Protein AF-A0A2P6W3U9-F1 (afdb_monomer)

Structure (mmCIF, N/CA/C/O backb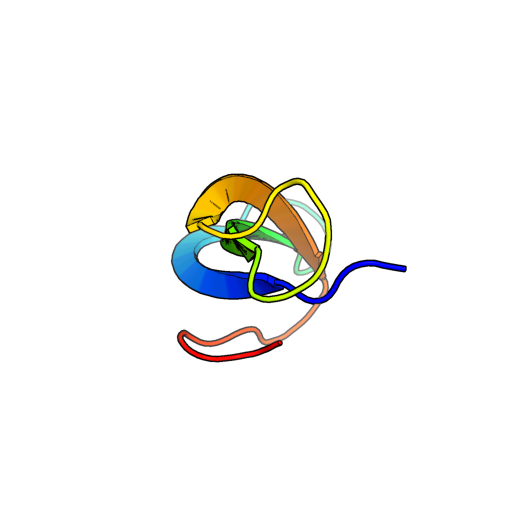one):
data_AF-A0A2P6W3U9-F1
#
_entry.id   AF-A0A2P6W3U9-F1
#
loop_
_atom_site.group_PDB
_atom_site.id
_atom_site.type_symbol
_atom_site.label_atom_id
_atom_site.label_alt_id
_atom_site.label_comp_id
_atom_site.label_asym_id
_atom_site.label_entity_id
_atom_site.label_seq_id
_atom_site.pdbx_PDB_ins_code
_atom_site.Cartn_x
_atom_site.Cartn_y
_atom_site.Cartn_z
_atom_site.occupancy
_atom_site.B_iso_or_equiv
_atom_site.auth_seq_id
_atom_site.auth_comp_id
_atom_site.auth_asym_id
_atom_site.auth_atom_id
_atom_site.pdbx_PDB_model_num
ATOM 1 N N . MET A 1 1 ? -2.176 -5.028 14.256 1.00 65.12 1 MET A N 1
ATOM 2 C CA . MET A 1 1 ? -2.397 -5.157 12.802 1.00 65.12 1 MET A CA 1
ATOM 3 C C . MET A 1 1 ? -3.402 -4.080 12.459 1.00 65.12 1 MET A C 1
ATOM 5 O O . MET A 1 1 ? -4.357 -3.958 13.209 1.00 65.12 1 MET A O 1
ATOM 9 N N . VAL A 1 2 ? -3.108 -3.229 11.482 1.00 87.06 2 VAL A N 1
ATOM 10 C CA . VAL A 1 2 ? -3.982 -2.119 11.093 1.00 87.06 2 VAL A CA 1
ATOM 11 C C . VAL A 1 2 ? -4.095 -2.178 9.578 1.00 87.06 2 VAL A C 1
ATOM 13 O O . VAL A 1 2 ? -3.070 -2.084 8.899 1.00 87.06 2 VAL A O 1
ATOM 16 N N . ALA A 1 3 ? -5.302 -2.392 9.074 1.00 92.00 3 ALA A N 1
ATOM 17 C CA . ALA A 1 3 ? -5.607 -2.451 7.659 1.00 92.00 3 ALA A CA 1
ATOM 18 C C . ALA A 1 3 ? -5.453 -1.071 7.022 1.00 92.00 3 ALA A C 1
ATOM 20 O O . ALA A 1 3 ? -5.832 -0.032 7.581 1.00 92.00 3 ALA A O 1
ATOM 21 N N . ALA A 1 4 ? -4.881 -1.064 5.824 1.00 94.88 4 ALA A N 1
ATOM 22 C CA . ALA A 1 4 ? -4.691 0.144 5.054 1.00 94.88 4 ALA A CA 1
ATOM 23 C C . ALA A 1 4 ? -4.924 -0.154 3.582 1.00 94.88 4 ALA A C 1
ATOM 25 O O . ALA A 1 4 ? -4.330 -1.062 3.022 1.00 94.88 4 ALA A O 1
ATOM 26 N N . LYS A 1 5 ? -5.747 0.666 2.945 1.00 95.06 5 LYS A N 1
ATOM 27 C CA . LYS A 1 5 ? -6.107 0.510 1.547 1.00 95.06 5 LYS A CA 1
ATOM 28 C C . LYS A 1 5 ? -5.093 1.201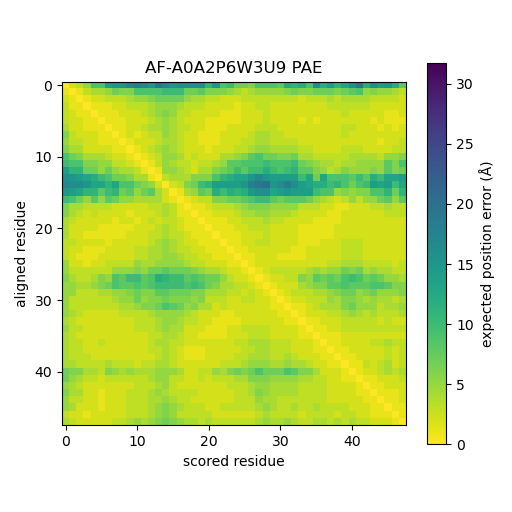 0.643 1.00 95.06 5 LYS A C 1
ATOM 30 O O . LYS A 1 5 ? -4.724 2.349 0.903 1.00 95.06 5 LYS A O 1
ATOM 35 N N . VAL A 1 6 ? -4.639 0.535 -0.411 1.00 95.94 6 VAL A N 1
ATOM 36 C CA . VAL A 1 6 ? -3.734 1.099 -1.417 1.00 95.94 6 VAL A CA 1
ATOM 37 C C . VAL A 1 6 ? -4.468 2.187 -2.192 1.00 95.94 6 VAL A C 1
ATOM 39 O O . VAL A 1 6 ? -5.489 1.943 -2.825 1.00 95.94 6 VAL A O 1
ATOM 42 N N . VAL A 1 7 ? -3.935 3.403 -2.125 1.00 95.88 7 VAL A N 1
ATOM 43 C CA . VAL A 1 7 ? -4.454 4.582 -2.828 1.00 95.88 7 VAL A CA 1
ATOM 44 C C . VAL A 1 7 ? -3.759 4.758 -4.171 1.00 95.88 7 VAL A C 1
ATOM 46 O O . VAL A 1 7 ? -4.395 5.173 -5.125 1.00 95.88 7 VAL A O 1
ATOM 49 N N . GLU A 1 8 ? -2.454 4.490 -4.230 1.00 95.12 8 GLU A N 1
ATOM 50 C CA . GLU A 1 8 ? -1.633 4.738 -5.416 1.00 95.12 8 GLU A CA 1
ATOM 51 C C . GLU A 1 8 ? -0.414 3.806 -5.403 1.00 95.12 8 GLU A C 1
ATOM 53 O O . GLU A 1 8 ? 0.258 3.648 -4.374 1.00 95.12 8 GLU A O 1
ATOM 58 N N . VAL A 1 9 ? -0.087 3.219 -6.554 1.00 93.44 9 VAL A N 1
ATOM 59 C CA . VAL A 1 9 ? 1.166 2.479 -6.753 1.00 93.44 9 VAL A CA 1
ATOM 60 C C . VAL A 1 9 ? 2.203 3.435 -7.340 1.00 93.44 9 VAL A C 1
ATOM 62 O O . VAL A 1 9 ? 2.156 3.769 -8.517 1.00 93.44 9 VAL A O 1
ATOM 65 N N . ILE A 1 10 ? 3.160 3.866 -6.515 1.00 93.25 10 ILE A N 1
ATOM 66 C CA . ILE A 1 10 ? 4.168 4.876 -6.883 1.00 93.25 10 ILE A CA 1
ATOM 67 C C . ILE A 1 10 ? 5.160 4.313 -7.913 1.00 93.25 10 ILE A C 1
ATOM 69 O O . ILE A 1 10 ? 5.640 5.041 -8.778 1.00 93.25 10 ILE A O 1
ATOM 73 N N . GLY A 1 11 ? 5.497 3.025 -7.810 1.00 88.44 11 GLY A N 1
ATOM 74 C CA . GLY A 1 11 ? 6.368 2.341 -8.768 1.00 88.44 11 GLY A CA 1
ATOM 75 C C . GLY A 1 11 ? 7.209 1.228 -8.149 1.00 88.44 11 GLY A C 1
ATOM 76 O O . GLY A 1 11 ? 7.152 0.971 -6.945 1.00 88.44 11 GLY A O 1
ATOM 77 N N . ASP A 1 12 ? 8.004 0.552 -8.973 1.00 88.81 12 ASP A N 1
ATOM 78 C CA . ASP A 1 12 ? 8.894 -0.524 -8.536 1.00 88.81 12 ASP A CA 1
ATOM 79 C C . ASP A 1 12 ? 10.171 0.031 -7.889 1.00 88.81 12 ASP A C 1
ATOM 81 O O . ASP A 1 12 ? 10.823 0.930 -8.418 1.00 88.81 12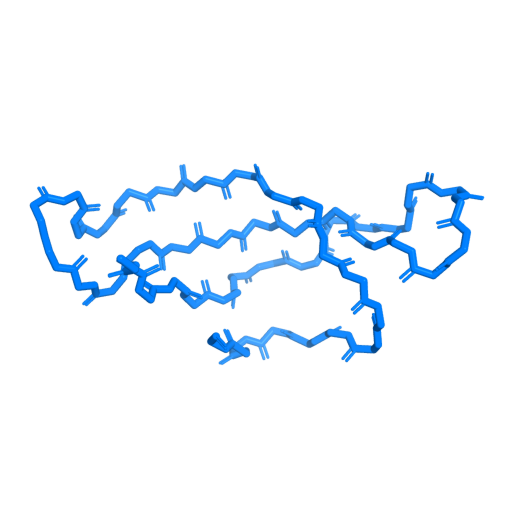 ASP A O 1
ATOM 85 N N . GLN A 1 13 ? 10.577 -0.534 -6.749 1.00 83.50 13 GLN A N 1
ATOM 86 C CA . GLN A 1 13 ? 11.782 -0.102 -6.031 1.00 83.50 13 GLN A CA 1
ATOM 87 C C . GLN A 1 13 ? 13.024 -0.949 -6.376 1.00 83.50 13 GLN A C 1
ATOM 89 O O . GLN A 1 13 ? 13.891 -1.186 -5.537 1.00 83.50 13 GLN A O 1
ATOM 94 N N . GLY A 1 14 ? 13.117 -1.428 -7.619 1.00 69.81 14 GLY A N 1
ATOM 95 C CA . GLY A 1 14 ? 14.310 -2.070 -8.192 1.00 69.81 14 GLY A CA 1
ATOM 96 C C . GLY A 1 14 ? 14.652 -3.484 -7.693 1.00 69.81 14 GLY A C 1
ATOM 97 O O . GLY A 1 14 ? 15.363 -4.205 -8.386 1.00 69.81 14 GLY A O 1
ATOM 98 N N . HIS A 1 15 ? 14.142 -3.937 -6.539 1.00 75.94 15 HIS A N 1
ATOM 99 C CA . HIS A 1 15 ? 14.483 -5.248 -5.968 1.00 75.94 15 HIS A CA 1
ATOM 100 C C . HIS A 1 15 ? 13.288 -6.214 -5.887 1.00 75.94 15 HIS A C 1
ATOM 102 O O . HIS A 1 15 ? 12.262 -5.884 -5.302 1.00 75.94 15 HIS A O 1
ATOM 108 N N . ARG A 1 16 ? 13.451 -7.441 -6.417 1.00 80.31 16 ARG A N 1
ATOM 109 C CA . ARG A 1 16 ? 12.595 -8.640 -6.204 1.00 80.31 16 ARG A CA 1
ATOM 110 C C . ARG A 1 16 ? 11.069 -8.402 -6.185 1.00 80.31 16 ARG A C 1
ATOM 112 O O . ARG A 1 16 ? 10.373 -8.969 -5.336 1.00 80.31 16 ARG A O 1
ATOM 119 N N . GLY A 1 17 ? 10.546 -7.599 -7.114 1.00 85.75 17 GLY A N 1
ATOM 120 C CA . GLY A 1 17 ? 9.102 -7.348 -7.230 1.00 85.75 17 GLY A CA 1
ATOM 121 C C . GLY A 1 17 ? 8.513 -6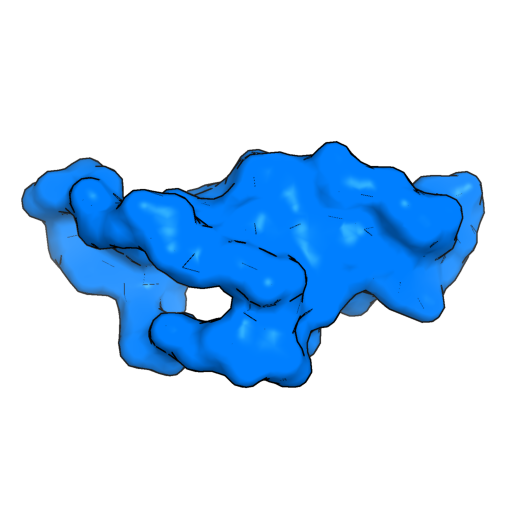.592 -6.037 1.00 85.75 17 GLY A C 1
ATOM 122 O O . GLY A 1 17 ? 7.374 -6.843 -5.646 1.00 85.75 17 GLY A O 1
ATOM 123 N N . VAL A 1 18 ? 9.313 -5.730 -5.407 1.00 92.38 18 VAL A N 1
ATOM 124 C CA . VAL A 1 18 ? 8.855 -4.798 -4.379 1.00 92.38 18 VAL A CA 1
ATOM 125 C C . VAL A 1 18 ? 8.400 -3.511 -5.050 1.00 92.38 18 VAL A C 1
ATOM 127 O O . VAL A 1 18 ? 9.168 -2.862 -5.764 1.00 92.38 18 VAL A O 1
ATOM 130 N N . ARG A 1 19 ? 7.162 -3.124 -4.763 1.00 92.50 19 ARG A N 1
ATOM 131 C CA . ARG A 1 19 ? 6.558 -1.871 -5.195 1.00 92.50 19 ARG A CA 1
ATOM 132 C C . ARG A 1 19 ? 6.415 -0.933 -4.017 1.00 92.50 19 ARG A C 1
ATOM 134 O O . ARG A 1 19 ? 6.041 -1.334 -2.914 1.00 92.50 19 ARG A O 1
ATOM 141 N N . LYS A 1 20 ? 6.711 0.332 -4.267 1.00 94.19 20 LYS A N 1
ATOM 142 C CA . LYS A 1 20 ? 6.428 1.425 -3.356 1.00 94.19 20 LYS A CA 1
ATOM 143 C C . LYS A 1 20 ? 4.980 1.846 -3.580 1.00 94.19 20 LYS A C 1
ATOM 145 O O . LYS A 1 20 ? 4.584 2.150 -4.702 1.00 94.19 20 LYS A O 1
ATOM 150 N N . ILE A 1 21 ? 4.197 1.841 -2.514 1.00 95.38 21 ILE A N 1
ATOM 151 C CA . ILE A 1 21 ? 2.765 2.123 -2.521 1.00 95.38 21 ILE A CA 1
ATOM 152 C C . ILE A 1 21 ? 2.445 3.228 -1.522 1.00 95.38 21 ILE A C 1
ATOM 154 O O . ILE A 1 21 ? 3.100 3.371 -0.486 1.00 95.38 21 ILE A O 1
ATOM 158 N N . ARG A 1 22 ? 1.415 4.003 -1.830 1.00 95.94 22 ARG A N 1
ATOM 159 C CA . ARG A 1 22 ? 0.756 4.905 -0.897 1.00 95.94 22 ARG A CA 1
ATOM 160 C C . ARG A 1 22 ? -0.497 4.201 -0.401 1.00 95.94 22 ARG A C 1
ATOM 162 O O . ARG A 1 22 ? -1.343 3.831 -1.209 1.00 95.94 22 ARG A O 1
ATOM 169 N N . CYS A 1 23 ? -0.631 4.021 0.904 1.00 95.81 23 CYS A N 1
ATOM 170 C CA . CYS A 1 23 ? -1.817 3.431 1.510 1.00 95.81 23 CYS A CA 1
ATOM 171 C C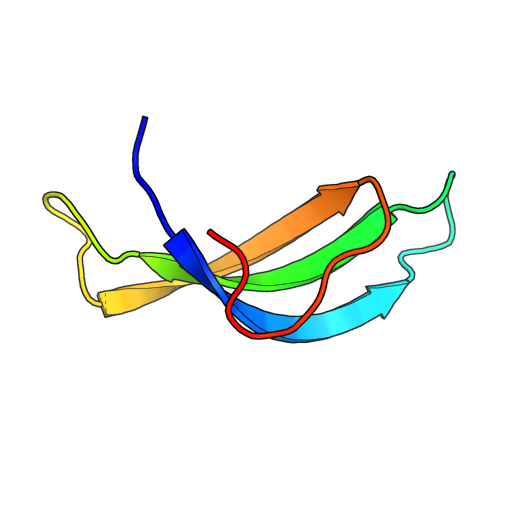 . CYS A 1 23 ? -2.457 4.389 2.515 1.00 95.81 23 CYS A C 1
ATOM 173 O O . CYS A 1 23 ? -1.785 5.233 3.112 1.00 95.81 23 CYS A O 1
ATOM 175 N N . ARG A 1 24 ? -3.772 4.278 2.679 1.00 95.25 24 ARG A N 1
ATOM 176 C CA . ARG A 1 24 ? -4.565 5.014 3.661 1.00 95.25 24 ARG A CA 1
ATOM 177 C C . ARG A 1 24 ? -5.067 4.039 4.708 1.00 95.25 24 ARG A C 1
ATOM 179 O O . ARG A 1 24 ? -5.694 3.048 4.355 1.00 95.25 24 ARG A O 1
ATOM 186 N N . ILE A 1 25 ? -4.820 4.332 5.975 1.00 94.94 25 ILE A N 1
ATOM 187 C CA . ILE A 1 25 ? -5.343 3.526 7.079 1.00 94.94 25 ILE A CA 1
ATOM 188 C C . ILE A 1 25 ? -6.874 3.621 7.102 1.00 94.94 25 ILE A C 1
ATOM 190 O O . ILE A 1 25 ? -7.415 4.726 7.038 1.00 94.94 25 ILE A O 1
ATOM 194 N N . ILE A 1 26 ? -7.546 2.470 7.185 1.00 94.25 26 ILE A N 1
ATOM 195 C CA . ILE A 1 26 ? -9.017 2.363 7.198 1.00 94.25 26 ILE A CA 1
ATOM 196 C C . ILE A 1 26 ? -9.583 1.911 8.548 1.00 94.25 26 ILE A C 1
ATOM 198 O O . ILE A 1 26 ? -10.795 1.873 8.709 1.00 94.25 26 ILE A O 1
ATOM 202 N N . GLU A 1 27 ? -8.731 1.549 9.509 1.00 92.50 27 GLU A N 1
ATOM 203 C CA . GLU A 1 27 ? -9.174 1.128 10.838 1.00 92.50 27 GLU A CA 1
ATOM 204 C C . GLU A 1 27 ? -8.225 1.607 11.946 1.00 92.50 27 GLU A C 1
ATOM 206 O O . GLU A 1 27 ? -7.030 1.816 11.732 1.00 92.50 27 GLU A O 1
ATOM 211 N N . GLY A 1 28 ? -8.755 1.743 13.161 1.00 88.81 28 GLY A N 1
ATOM 212 C CA . GLY A 1 28 ? -7.980 2.083 14.354 1.00 88.81 28 GLY A CA 1
ATOM 213 C C . GLY A 1 28 ? -7.754 3.584 14.565 1.00 88.81 28 GLY A C 1
ATOM 214 O O . GLY A 1 28 ? -8.369 4.432 13.933 1.00 88.81 28 GLY A O 1
ATOM 215 N N . SER A 1 29 ? -6.861 3.920 15.499 1.00 88.69 29 SER A N 1
ATOM 216 C CA . SER A 1 29 ? -6.652 5.300 15.973 1.00 88.69 29 SER A CA 1
ATOM 217 C C . SER A 1 29 ? -6.053 6.253 14.935 1.00 88.69 29 SER A C 1
ATOM 219 O O . SER A 1 29 ? -6.125 7.463 15.103 1.00 88.69 29 SER A O 1
ATOM 221 N N . GLU A 1 30 ? -5.440 5.710 13.883 1.00 90.12 30 GLU A N 1
ATOM 222 C CA . GLU A 1 30 ? -4.775 6.469 12.819 1.00 90.12 30 GLU A CA 1
ATOM 223 C C . GLU A 1 30 ? -5.592 6.449 11.512 1.00 90.12 30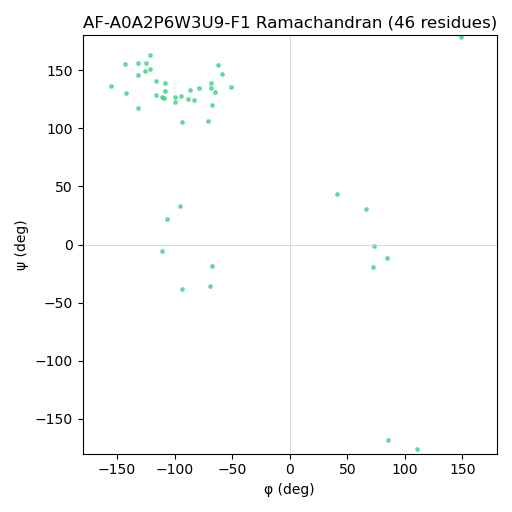 GLU A C 1
ATOM 225 O O . GLU A 1 30 ? -5.030 6.632 10.428 1.00 90.12 30 GLU A O 1
ATOM 230 N N . GLU A 1 31 ? -6.902 6.189 11.593 1.00 91.31 31 GLU A N 1
ATOM 231 C CA . GLU A 1 31 ? -7.814 6.191 10.445 1.00 91.31 31 GLU A CA 1
ATOM 232 C C . GLU A 1 31 ? -7.685 7.481 9.615 1.00 91.31 31 GLU A C 1
ATOM 234 O O . GLU A 1 31 ? -7.580 8.592 10.135 1.00 91.31 31 GLU A O 1
ATOM 239 N N . GLY A 1 32 ? -7.637 7.329 8.289 1.00 91.19 32 GLY A N 1
ATOM 240 C CA . GLY A 1 32 ? -7.490 8.438 7.345 1.00 91.19 32 GLY A CA 1
ATOM 241 C C . GLY A 1 32 ? -6.046 8.883 7.097 1.00 91.19 32 GLY A C 1
ATOM 242 O O . GLY A 1 32 ? -5.788 9.595 6.120 1.00 91.19 32 GLY A O 1
ATOM 243 N N . LYS A 1 33 ? -5.074 8.425 7.896 1.00 94.88 33 LYS A N 1
ATOM 244 C CA . LYS A 1 33 ? -3.659 8.747 7.682 1.00 94.88 33 LYS A CA 1
ATOM 245 C C . LYS A 1 33 ? -3.126 8.092 6.414 1.00 94.88 33 LYS A C 1
ATOM 247 O O . LYS A 1 33 ? -3.327 6.901 6.172 1.00 94.88 33 LYS A O 1
ATOM 252 N N . ILE A 1 34 ? -2.395 8.874 5.622 1.00 94.50 34 ILE A N 1
ATOM 253 C CA . ILE A 1 34 ? -1.704 8.398 4.424 1.00 94.50 34 ILE A CA 1
ATOM 254 C C . ILE A 1 34 ? -0.260 8.054 4.775 1.00 94.50 34 ILE A C 1
ATOM 256 O O . ILE A 1 34 ? 0.480 8.870 5.323 1.00 94.50 34 ILE A O 1
ATOM 260 N N . LEU A 1 35 ? 0.142 6.841 4.418 1.00 93.94 35 LEU A N 1
ATOM 261 C CA . LEU A 1 35 ? 1.477 6.307 4.624 1.00 93.94 35 LEU A CA 1
ATOM 262 C C . LEU A 1 35 ? 2.061 5.827 3.300 1.00 93.94 35 LEU A C 1
ATOM 264 O O . LEU A 1 35 ? 1.346 5.485 2.362 1.00 93.94 35 LEU A O 1
ATOM 268 N N . VAL A 1 36 ? 3.387 5.779 3.243 1.00 94.50 36 VAL A N 1
ATOM 269 C CA . VAL A 1 36 ? 4.116 5.177 2.129 1.00 94.50 36 VAL A CA 1
ATOM 270 C C . VAL A 1 36 ? 4.754 3.891 2.626 1.00 94.50 36 VAL A C 1
ATOM 272 O O . VAL A 1 36 ? 5.471 3.893 3.630 1.00 94.50 36 VAL A O 1
ATOM 275 N N . ARG A 1 37 ? 4.482 2.784 1.939 1.00 92.75 37 ARG A N 1
ATOM 276 C CA . ARG A 1 37 ? 4.986 1.458 2.292 1.00 92.75 37 ARG A CA 1
ATOM 277 C C . ARG A 1 37 ? 5.568 0.756 1.084 1.00 92.75 37 ARG A C 1
ATOM 279 O O . ARG A 1 37 ? 5.230 1.043 -0.055 1.00 92.75 37 ARG A O 1
ATOM 286 N N . ASN A 1 38 ? 6.464 -0.174 1.371 1.00 93.19 38 ASN A N 1
ATOM 287 C CA . ASN A 1 38 ? 6.972 -1.103 0.385 1.00 93.19 38 ASN A CA 1
ATOM 288 C C . ASN A 1 38 ? 6.218 -2.403 0.565 1.00 93.19 38 ASN A C 1
ATOM 290 O O . ASN A 1 38 ? 6.174 -2.940 1.673 1.00 93.19 38 ASN A O 1
ATOM 294 N N . ALA A 1 39 ? 5.639 -2.895 -0.513 1.00 92.44 39 ALA A N 1
ATOM 295 C CA . ALA A 1 39 ? 4.886 -4.125 -0.503 1.00 92.44 39 ALA A CA 1
ATOM 296 C C . ALA A 1 39 ? 5.344 -5.000 -1.671 1.00 92.44 39 ALA A C 1
ATOM 298 O O . ALA A 1 39 ? 5.816 -4.513 -2.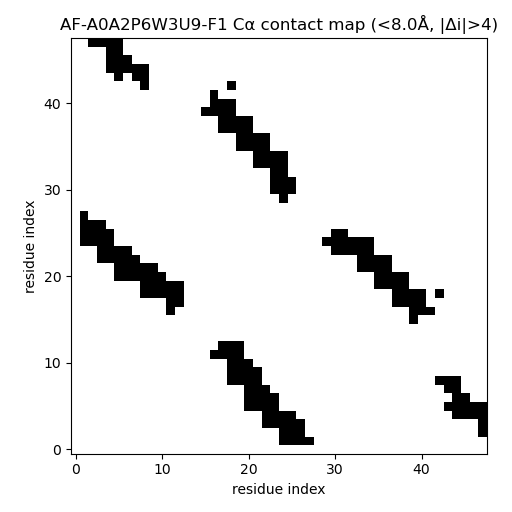700 1.00 92.44 39 ALA A O 1
ATOM 299 N N . ARG A 1 40 ? 5.334 -6.313 -1.456 1.00 91.94 40 ARG A N 1
ATOM 300 C CA . ARG A 1 40 ? 5.963 -7.278 -2.358 1.00 91.94 40 ARG A CA 1
ATOM 301 C C . ARG A 1 40 ? 4.895 -8.054 -3.111 1.00 91.94 40 ARG A C 1
ATOM 303 O O . ARG A 1 40 ? 4.003 -8.608 -2.480 1.00 91.94 40 ARG A O 1
ATOM 310 N N . GLY A 1 41 ? 5.052 -8.159 -4.429 1.00 88.56 41 GLY A N 1
ATOM 311 C CA . GLY A 1 41 ? 4.144 -8.897 -5.304 1.00 88.56 41 GLY A CA 1
ATOM 312 C C . GLY A 1 41 ? 3.313 -7.998 -6.227 1.00 88.56 41 GLY A C 1
ATOM 313 O O . GLY A 1 41 ? 3.530 -6.784 -6.284 1.00 88.56 41 GLY A O 1
ATOM 314 N N . PRO A 1 42 ? 2.388 -8.595 -6.998 1.00 88.75 42 PRO A N 1
ATOM 315 C CA . PRO A 1 42 ? 1.475 -7.848 -7.849 1.00 88.75 42 PRO A CA 1
ATOM 316 C C . PRO A 1 42 ? 0.452 -7.125 -6.971 1.00 88.75 42 PRO A C 1
ATOM 318 O O . PRO A 1 42 ? -0.443 -7.755 -6.424 1.00 88.75 42 PRO A O 1
ATOM 321 N N . ILE A 1 43 ? 0.607 -5.811 -6.842 1.00 92.44 43 ILE A N 1
ATOM 322 C CA . ILE A 1 43 ? -0.291 -4.954 -6.059 1.00 92.44 43 ILE A CA 1
ATOM 323 C C . ILE A 1 43 ? -0.972 -3.966 -6.986 1.00 92.44 43 ILE A C 1
ATOM 325 O O . ILE A 1 43 ? -0.341 -3.458 -7.927 1.00 92.44 43 ILE A O 1
ATOM 329 N N . ARG A 1 44 ? -2.252 -3.730 -6.717 1.00 92.38 44 ARG A N 1
ATOM 330 C CA . ARG A 1 44 ? -3.137 -2.828 -7.443 1.00 92.38 44 ARG A CA 1
ATOM 331 C C . ARG A 1 44 ? -3.692 -1.769 -6.498 1.00 92.38 44 ARG A C 1
ATOM 333 O O . ARG A 1 44 ? -3.614 -1.882 -5.27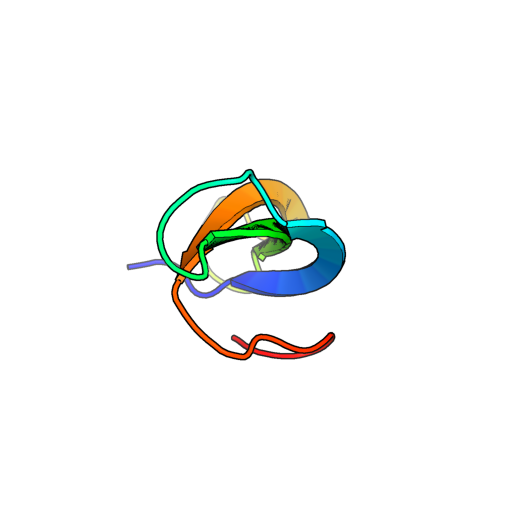7 1.00 92.38 44 ARG A O 1
ATOM 340 N N . GLU A 1 45 ? -4.216 -0.708 -7.092 1.00 92.56 45 GLU A N 1
ATOM 341 C CA . GLU A 1 45 ? -5.036 0.251 -6.359 1.00 92.56 45 GLU A CA 1
ATOM 342 C C . GLU A 1 45 ? -6.246 -0.481 -5.760 1.00 92.56 45 GLU A C 1
ATOM 344 O O . GLU A 1 45 ? -6.723 -1.463 -6.327 1.00 92.56 45 GLU A O 1
ATOM 349 N N . ASP A 1 46 ? -6.690 -0.025 -4.592 1.00 93.06 46 ASP A N 1
ATOM 350 C CA . ASP A 1 46 ? -7.759 -0.606 -3.778 1.00 93.06 46 ASP A CA 1
ATOM 351 C C . ASP A 1 46 ? -7.474 -1.923 -3.023 1.00 93.06 46 ASP A C 1
ATOM 353 O O . ASP A 1 46 ? -8.337 -2.344 -2.247 1.00 93.06 46 ASP A O 1
ATOM 357 N N . ASP A 1 47 ? -6.281 -2.518 -3.143 1.00 92.62 47 ASP A N 1
ATOM 358 C CA . ASP A 1 47 ? -5.854 -3.645 -2.288 1.00 92.62 47 ASP A CA 1
ATOM 359 C C . ASP A 1 47 ? -5.781 -3.234 -0.793 1.00 92.62 47 ASP A C 1
ATOM 361 O O . ASP A 1 47 ? -5.590 -2.053 -0.489 1.00 92.62 47 ASP A O 1
ATOM 365 N N . VAL A 1 48 ? -5.924 -4.180 0.152 1.00 91.62 48 VAL A N 1
ATOM 366 C CA . VAL A 1 48 ? -5.959 -3.949 1.623 1.00 91.62 48 VAL A CA 1
ATOM 367 C C . VAL A 1 48 ? -4.905 -4.773 2.360 1.00 91.62 48 VAL A C 1
ATOM 369 O O . VAL A 1 48 ? -4.735 -5.958 1.996 1.00 91.62 48 VAL A O 1
#

Solvent-accessible surface area (backbone atoms only — not comparable to full-atom values): 2864 Å² total; per-residue (Å²): 139,71,54,34,34,28,70,40,74,78,43,73,68,88,51,94,58,27,28,34,30,33,28,30,26,75,45,74,97,57,50,74,42,77,45,78,45,77,46,75,55,98,78,57,65,70,41,107

Foldseek 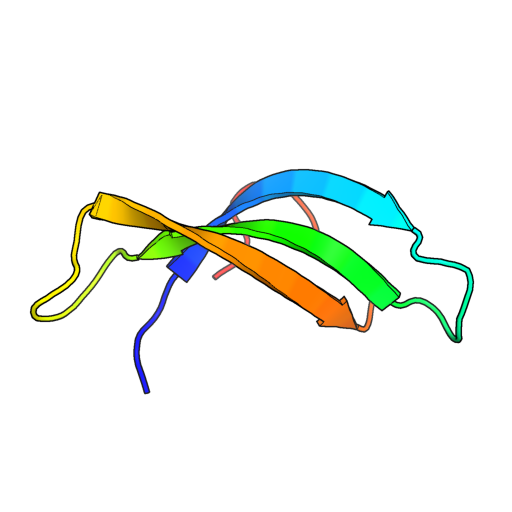3Di:
DWDWFFADFPADPPPQQKTWTWTATCDDPRHRDIDIDIDHDDDDGGDD

Secondary structure (DSSP, 8-state):
---EEEEEEEEE-SSTTEEEEEEEE-SSTTTT-EEEEEEESS--TT--

Radius of gyration: 10.66 Å; Cα contacts (8 Å, |Δi|>4): 105; chains: 1; bounding box: 24×18×25 Å

Mean predicted aligned error: 3.81 Å

pLDDT: mean 90.7, std 6.29, range [65.12, 95.94]

Sequence (48 aa):
MVAAKVVEVIGDQGHRGVRKIRCRIIEGSEEGKILVRNARGPIREDDV

Nearest PDB structures (foldseek):
  7zah-assembly1_X  TM=9.407E-01  e=5.177E-04  Pyrococcus abyssi GE5
  6tmf-assembly1_a  TM=9.502E-01  e=1.196E-03  Thermococcus celer Vu 13 = JCM 8558
  6th6-assembly1_Ay  TM=9.403E-01  e=1.127E-03  Thermococcus kodakarensis KOD1
  1ny4-assembly1_A  TM=8.766E-01  e=2.311E-03  Pyrococcus horikoshii
  6sw9-assembly1_X  TM=9.059E-01  e=2.765E-03  Pyrococcus abyssi GE5